Protein AF-A0A9N9XGE4-F1 (afdb_monomer)

Mean predicted aligned error: 11.26 Å

Solvent-accessible surface area (backbone atoms only — not comparable to full-atom values): 5711 Å² total; per-residue (Å²): 118,74,69,71,74,65,44,82,88,58,56,67,67,60,55,51,53,54,46,52,52,50,52,49,53,50,54,56,53,41,61,78,74,44,81,92,42,76,70,54,56,53,50,47,55,53,49,53,53,55,50,50,35,59,72,70,65,57,56,82,85,69,70,72,53,75,66,59,55,34,55,74,71,68,48,69,70,84,79,83,65,87,80,78,75,83,84,85,131

Organism: Diabrotica balteata (NCBI:txid107213)

Foldseek 3Di:
DVVVLPDPPDDLVVVLVVVVVVLVVVVVVCVVPHDDDVVVVVVSVVVSLVVLCSSVVPDVVVVDDSCVSCVVSVNDPPDDDVVPPPPDD

Secondary structure (DSSP, 8-state):
-HHHHH-TTS-HHHHHHHHHHHHHHHHHHHHHHS---HHHHHHHHHHHHHHHHHHTT--GGG---HHHHHHHHT---SSSSTTSS----

Structure (mmCIF, N/CA/C/O backbone):
data_AF-A0A9N9XGE4-F1
#
_entry.id   AF-A0A9N9XGE4-F1
#
loop_
_atom_site.group_PDB
_atom_site.id
_atom_site.type_symbol
_atom_site.label_atom_id
_atom_site.label_alt_id
_atom_site.label_comp_id
_atom_site.label_asym_id
_atom_site.label_entity_id
_atom_site.label_seq_id
_atom_site.pdbx_PDB_ins_code
_atom_site.Cartn_x
_atom_site.Cartn_y
_atom_site.Cartn_z
_atom_site.occupancy
_atom_site.B_iso_or_equiv
_atom_site.auth_seq_id
_atom_site.auth_comp_id
_atom_site.auth_asym_id
_atom_site.auth_atom_id
_atom_site.pdbx_PDB_model_num
ATOM 1 N N . ME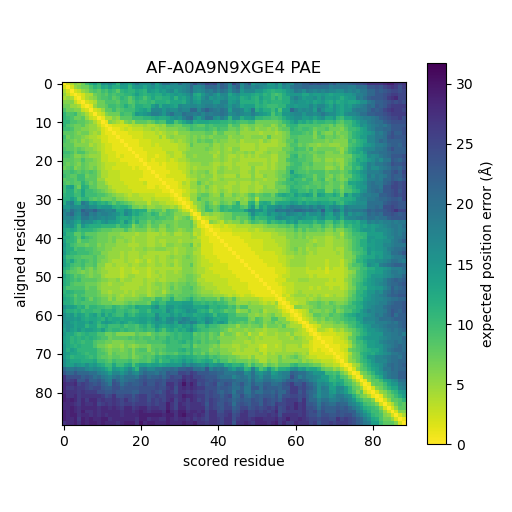T A 1 1 ? 7.004 -7.368 12.067 1.00 46.94 1 MET A N 1
ATOM 2 C CA . MET A 1 1 ? 6.169 -6.820 10.970 1.00 46.94 1 MET A CA 1
ATOM 3 C C . MET A 1 1 ? 4.661 -6.823 11.252 1.00 46.94 1 MET A C 1
ATOM 5 O O . MET A 1 1 ? 4.048 -5.770 11.154 1.00 46.94 1 MET A O 1
ATOM 9 N N . ALA A 1 2 ? 4.034 -7.942 11.651 1.00 52.94 2 ALA A N 1
ATOM 10 C CA . ALA A 1 2 ? 2.566 -8.022 11.794 1.00 52.94 2 ALA A CA 1
ATOM 11 C C . ALA A 1 2 ? 1.938 -7.112 12.878 1.00 52.94 2 ALA A C 1
ATOM 13 O O . ALA A 1 2 ? 0.786 -6.708 12.734 1.00 52.94 2 ALA A O 1
ATOM 14 N N . LYS A 1 3 ? 2.676 -6.768 13.948 1.00 57.53 3 LYS A N 1
ATOM 15 C CA . LYS A 1 3 ? 2.178 -5.885 15.024 1.00 57.53 3 LYS A CA 1
ATOM 16 C C . LYS A 1 3 ? 2.008 -4.425 14.578 1.00 57.53 3 LYS A C 1
ATOM 18 O O . LYS A 1 3 ? 1.069 -3.772 15.014 1.00 57.53 3 LYS A O 1
ATOM 23 N N . LEU A 1 4 ? 2.862 -3.940 13.673 1.00 59.81 4 LEU A N 1
ATOM 24 C CA . LEU A 1 4 ? 2.870 -2.540 13.229 1.00 59.81 4 LEU A CA 1
ATOM 25 C C . LEU A 1 4 ? 1.652 -2.221 12.346 1.00 59.81 4 LEU A C 1
ATOM 27 O O . LEU A 1 4 ? 0.964 -1.228 12.557 1.00 59.81 4 LEU A O 1
ATOM 31 N N . PHE A 1 5 ? 1.303 -3.129 11.431 1.00 58.22 5 PHE A N 1
ATOM 32 C CA . PHE A 1 5 ? 0.124 -2.975 10.572 1.00 58.22 5 PHE A CA 1
ATOM 33 C C . PHE A 1 5 ? -1.208 -3.237 11.301 1.00 58.22 5 PHE A C 1
ATOM 35 O O . PHE A 1 5 ? -2.230 -2.670 10.911 1.00 58.22 5 PHE A O 1
ATOM 42 N N . LYS A 1 6 ? -1.203 -4.044 12.377 1.00 60.66 6 LYS A N 1
ATOM 43 C CA . LYS A 1 6 ? -2.398 -4.368 13.185 1.00 60.66 6 LYS A CA 1
ATOM 44 C C . LYS A 1 6 ? -2.841 -3.259 14.145 1.00 60.66 6 LYS A C 1
ATOM 46 O O . LYS A 1 6 ? -3.995 -3.276 14.562 1.00 60.66 6 LYS A O 1
ATOM 51 N N . ASN A 1 7 ? -1.967 -2.316 14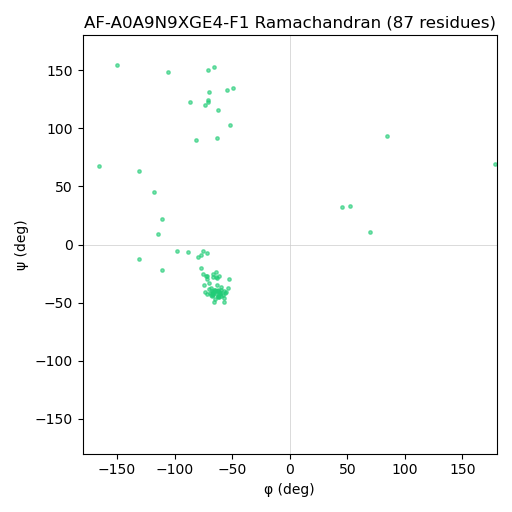.499 1.00 65.06 7 ASN A N 1
ATOM 52 C CA . ASN A 1 7 ? -2.314 -1.257 15.448 1.00 65.06 7 ASN A CA 1
ATOM 53 C C . ASN A 1 7 ? -3.294 -0.245 14.832 1.00 65.06 7 ASN A C 1
ATOM 55 O O . ASN A 1 7 ? -3.001 0.363 13.801 1.00 65.06 7 ASN A O 1
ATOM 59 N N . HIS A 1 8 ? -4.450 -0.061 15.476 1.00 64.38 8 HIS A N 1
ATOM 60 C CA . HIS A 1 8 ? -5.493 0.893 15.073 1.00 64.38 8 HIS A CA 1
ATOM 61 C C . HIS A 1 8 ? -5.089 2.356 15.330 1.00 64.38 8 HIS A C 1
ATOM 63 O O . HIS A 1 8 ? -5.513 3.239 14.599 1.00 64.38 8 HIS A O 1
ATOM 69 N N . ASN A 1 9 ? -4.221 2.605 16.319 1.00 63.72 9 ASN A N 1
ATOM 70 C CA . ASN A 1 9 ? -3.792 3.957 16.710 1.00 63.72 9 ASN A CA 1
ATOM 71 C C . ASN A 1 9 ? -2.765 4.610 15.774 1.00 63.72 9 ASN A C 1
ATOM 73 O O . ASN A 1 9 ? -2.441 5.779 15.956 1.00 63.72 9 ASN A O 1
ATOM 77 N N . LEU A 1 10 ? -2.205 3.873 14.813 1.00 66.62 10 LEU A N 1
ATOM 78 C CA . LEU A 1 10 ? -1.236 4.440 13.878 1.00 66.62 10 LEU A CA 1
ATOM 79 C C . LEU A 1 10 ? -1.972 5.059 12.694 1.00 66.62 10 LEU A C 1
ATOM 81 O O . LEU A 1 10 ? -2.706 4.353 11.997 1.00 66.62 10 LEU A O 1
ATOM 85 N N . ASN A 1 11 ? -1.726 6.354 12.473 1.00 73.00 11 ASN A N 1
ATOM 86 C CA . ASN A 1 11 ? -2.274 7.119 11.359 1.00 73.00 11 ASN A CA 1
ATOM 87 C C . ASN A 1 11 ? -2.056 6.362 10.033 1.00 73.00 11 ASN A C 1
ATOM 89 O O . ASN A 1 11 ? -0.970 5.828 9.778 1.00 73.00 11 ASN A O 1
ATOM 93 N N . LEU A 1 12 ? -3.101 6.301 9.203 1.00 75.31 12 LEU A N 1
ATOM 94 C CA . LEU A 1 12 ? -3.079 5.647 7.892 1.00 75.31 12 LEU A CA 1
ATOM 95 C C . LEU A 1 12 ? -1.929 6.178 7.032 1.00 75.31 12 LEU A C 1
ATOM 97 O O . LEU A 1 12 ? -1.244 5.400 6.374 1.00 75.31 12 LEU A O 1
ATOM 101 N N . GLU A 1 13 ? -1.657 7.474 7.128 1.00 75.12 13 GLU A N 1
ATOM 102 C CA . GLU A 1 13 ? -0.580 8.158 6.417 1.00 75.12 13 GLU A CA 1
ATOM 103 C C . GLU A 1 13 ? 0.814 7.609 6.763 1.00 75.12 13 GLU A C 1
ATOM 105 O O . GLU A 1 13 ? 1.618 7.339 5.873 1.00 75.12 13 GLU A O 1
ATOM 110 N N . ILE A 1 14 ? 1.079 7.321 8.044 1.00 79.81 14 ILE A N 1
ATOM 111 C CA . ILE A 1 14 ? 2.350 6.723 8.491 1.00 79.81 14 ILE A CA 1
ATOM 112 C C . ILE A 1 14 ? 2.500 5.315 7.909 1.00 79.81 14 ILE A C 1
ATOM 114 O O . ILE A 1 14 ? 3.580 4.929 7.459 1.00 79.81 14 ILE A O 1
ATOM 118 N N . LYS A 1 15 ? 1.411 4.539 7.871 1.00 78.12 15 LYS A N 1
ATOM 119 C CA . LYS A 1 15 ? 1.425 3.194 7.281 1.00 78.12 15 LYS A CA 1
ATOM 120 C C . LYS A 1 15 ? 1.673 3.245 5.772 1.00 78.12 15 LYS A C 1
ATOM 122 O O . LYS A 1 15 ? 2.413 2.411 5.261 1.00 78.12 15 LYS A O 1
ATOM 127 N N . VAL A 1 16 ? 1.094 4.222 5.073 1.00 80.62 16 VAL A N 1
ATOM 128 C CA . VAL A 1 16 ? 1.309 4.437 3.633 1.00 80.62 16 VAL A CA 1
ATOM 129 C C . VAL A 1 16 ? 2.743 4.893 3.351 1.00 80.62 16 VAL A C 1
ATOM 131 O O . VAL A 1 16 ? 3.370 4.372 2.430 1.00 80.62 16 VAL A O 1
ATOM 134 N N . SER A 1 17 ? 3.302 5.788 4.168 1.00 81.75 17 SER A N 1
ATOM 135 C CA . SER A 1 17 ? 4.697 6.231 4.048 1.00 81.75 17 SER A CA 1
ATOM 136 C C . SER A 1 17 ? 5.689 5.077 4.253 1.00 81.75 17 SER A C 1
ATOM 138 O O . SER A 1 17 ? 6.577 4.860 3.427 1.00 81.75 17 SER A O 1
ATOM 140 N N . LEU A 1 18 ? 5.473 4.243 5.279 1.00 82.56 18 LEU A N 1
ATOM 141 C CA . LEU A 1 18 ? 6.272 3.033 5.510 1.00 82.56 18 LEU A CA 1
ATOM 142 C C . LEU A 1 18 ? 6.198 2.050 4.339 1.00 82.56 18 LEU A C 1
ATOM 144 O O . LEU A 1 18 ? 7.205 1.442 3.979 1.00 82.56 18 LEU A O 1
ATOM 148 N N . LEU A 1 19 ? 5.022 1.897 3.726 1.00 81.81 19 LEU A N 1
ATOM 149 C CA . LEU A 1 19 ? 4.891 1.062 2.538 1.00 81.81 19 LEU A CA 1
ATOM 150 C C . LEU A 1 19 ? 5.638 1.603 1.346 1.00 81.81 19 LEU A C 1
ATOM 152 O O . LEU A 1 19 ? 6.269 0.826 0.638 1.00 81.81 19 LEU A O 1
ATOM 156 N N . ARG A 1 20 ? 5.582 2.916 1.136 1.00 83.19 20 ARG A N 1
ATOM 157 C CA . ARG A 1 20 ? 6.332 3.565 0.071 1.00 83.19 20 ARG A CA 1
ATOM 158 C C . ARG A 1 20 ? 7.825 3.273 0.229 1.00 83.19 20 ARG A C 1
ATOM 160 O O . ARG A 1 20 ? 8.452 2.841 -0.730 1.00 83.19 20 ARG A O 1
ATOM 167 N N . GLY A 1 21 ? 8.357 3.400 1.447 1.00 86.00 21 GLY A N 1
ATOM 168 C CA . GLY A 1 21 ? 9.742 3.034 1.759 1.00 86.00 21 GLY A CA 1
ATOM 169 C C . GLY A 1 21 ? 10.052 1.553 1.518 1.00 86.00 21 GLY A C 1
ATOM 170 O O . GLY A 1 21 ? 11.090 1.227 0.951 1.00 86.00 21 GLY A O 1
ATOM 171 N N . TYR A 1 22 ? 9.138 0.649 1.876 1.00 85.12 22 TYR A N 1
ATOM 172 C CA . TYR A 1 22 ? 9.317 -0.786 1.640 1.00 85.12 22 TYR A CA 1
ATOM 173 C C . TYR A 1 22 ? 9.316 -1.142 0.146 1.00 85.12 22 TYR A C 1
ATOM 175 O O . TYR A 1 22 ? 10.161 -1.908 -0.305 1.00 85.12 22 TYR A O 1
ATOM 183 N N . ILE A 1 23 ? 8.411 -0.543 -0.633 1.00 83.81 23 ILE A N 1
ATOM 184 C CA . ILE A 1 23 ? 8.347 -0.692 -2.093 1.00 83.81 23 ILE A CA 1
ATOM 185 C C . ILE A 1 23 ? 9.635 -0.174 -2.739 1.00 83.81 23 ILE A C 1
ATOM 187 O O . ILE A 1 23 ? 10.206 -0.868 -3.574 1.00 83.81 23 ILE A O 1
ATOM 191 N N . PHE A 1 24 ? 10.132 0.994 -2.319 1.00 80.25 24 PHE A N 1
ATOM 192 C CA . PHE A 1 24 ? 11.411 1.522 -2.801 1.00 80.25 24 PHE A CA 1
ATOM 193 C C . PHE A 1 24 ? 12.591 0.625 -2.434 1.00 80.25 24 PHE A C 1
ATOM 195 O O . PHE A 1 24 ? 13.458 0.406 -3.270 1.00 80.25 24 PHE A O 1
ATOM 202 N N . SER A 1 25 ? 12.607 0.061 -1.226 1.00 85.62 25 SER A N 1
ATOM 203 C CA . SER A 1 25 ? 13.646 -0.889 -0.822 1.00 85.62 25 SER A CA 1
ATOM 204 C C . SER A 1 25 ? 13.637 -2.152 -1.686 1.00 85.62 25 SER A C 1
ATOM 206 O O . SER A 1 25 ? 14.706 -2.646 -2.029 1.00 85.62 25 SER A O 1
ATOM 208 N N . ILE A 1 26 ? 12.456 -2.664 -2.049 1.00 83.69 26 ILE A N 1
ATOM 209 C CA . ILE A 1 26 ? 12.327 -3.809 -2.959 1.00 83.69 26 ILE A CA 1
ATOM 210 C C . ILE A 1 26 ? 12.819 -3.426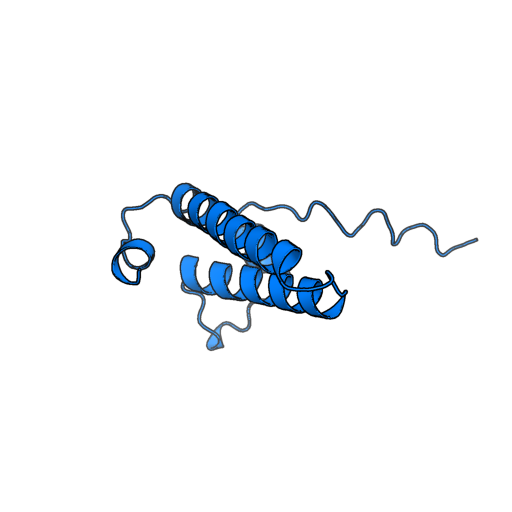 -4.355 1.00 83.69 26 ILE A C 1
ATOM 212 O O . ILE A 1 26 ? 13.650 -4.128 -4.913 1.00 83.69 26 ILE A O 1
ATOM 216 N N . LEU A 1 27 ? 12.353 -2.298 -4.896 1.00 82.25 27 LEU A N 1
ATOM 217 C CA . LEU A 1 27 ? 12.775 -1.794 -6.205 1.00 82.25 27 LEU A CA 1
ATOM 218 C C . LEU A 1 27 ? 14.293 -1.600 -6.302 1.00 82.25 27 LEU A C 1
ATOM 220 O O . LEU A 1 27 ? 14.892 -1.941 -7.317 1.00 82.25 27 LEU A O 1
ATOM 224 N N . TYR A 1 28 ? 14.902 -1.065 -5.244 1.00 83.62 28 TYR A N 1
ATOM 225 C CA . TYR A 1 28 ? 16.338 -0.823 -5.176 1.00 83.62 28 TYR A CA 1
ATOM 226 C C . TYR A 1 28 ? 17.140 -2.133 -5.146 1.00 83.62 28 TYR A C 1
ATOM 228 O O . TYR A 1 28 ? 18.150 -2.258 -5.826 1.00 83.62 28 TYR A O 1
ATOM 236 N N . TYR A 1 29 ? 16.663 -3.146 -4.422 1.00 83.88 29 TYR A N 1
ATOM 237 C CA . TYR A 1 29 ? 17.291 -4.469 -4.433 1.00 83.88 29 TYR A CA 1
ATOM 238 C C . TYR A 1 29 ? 17.123 -5.191 -5.782 1.00 83.88 29 TYR A C 1
ATOM 240 O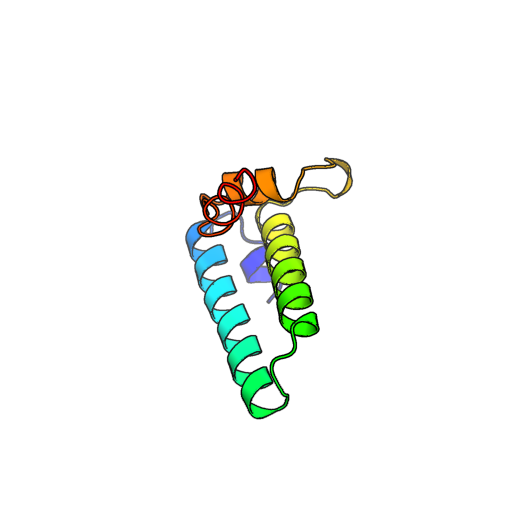 O . TYR A 1 29 ? 18.023 -5.877 -6.268 1.00 83.88 29 TYR A O 1
ATOM 248 N N . GLU A 1 30 ? 15.958 -5.029 -6.404 1.00 77.56 30 GLU A N 1
ATOM 249 C CA . GLU A 1 30 ? 15.631 -5.641 -7.689 1.00 77.56 30 GLU A CA 1
ATOM 250 C C . GLU A 1 30 ? 16.494 -5.081 -8.820 1.00 77.56 30 GLU A C 1
ATOM 252 O O . GLU A 1 30 ? 16.974 -5.868 -9.622 1.00 77.56 30 GLU A O 1
ATOM 257 N N . VAL A 1 31 ? 16.766 -3.771 -8.866 1.00 77.31 31 VAL A N 1
ATOM 258 C CA . VAL A 1 31 ? 17.648 -3.189 -9.899 1.00 77.31 31 VAL A CA 1
ATOM 259 C C . VAL A 1 31 ? 19.107 -3.645 -9.771 1.00 77.31 31 VAL A C 1
ATOM 261 O O . VAL A 1 31 ? 19.805 -3.736 -10.777 1.00 77.31 31 VAL A O 1
ATOM 264 N N . GLU A 1 32 ? 19.570 -3.977 -8.561 1.00 74.38 32 GLU A N 1
ATOM 265 C CA . GLU A 1 32 ? 20.903 -4.562 -8.345 1.00 74.38 32 GLU A CA 1
ATOM 266 C C . GLU A 1 32 ? 20.984 -6.021 -8.824 1.00 74.38 32 GLU A C 1
ATOM 268 O O . GLU A 1 32 ? 22.059 -6.496 -9.188 1.00 74.38 32 GLU A O 1
ATOM 273 N N . SER A 1 33 ? 19.851 -6.729 -8.830 1.00 72.62 33 SER A N 1
ATOM 274 C CA . SER A 1 33 ? 19.796 -8.185 -9.014 1.00 72.62 33 SER A CA 1
ATOM 275 C C . SER A 1 33 ? 19.182 -8.624 -10.356 1.00 72.62 33 SER A C 1
ATOM 277 O O . SER A 1 33 ? 19.439 -9.742 -10.803 1.00 72.62 33 SER A O 1
ATOM 279 N N . TRP A 1 34 ? 18.372 -7.776 -11.004 1.00 73.75 34 TRP A N 1
ATOM 280 C CA . TRP A 1 34 ? 17.547 -8.098 -12.177 1.00 73.75 34 TRP A CA 1
ATOM 281 C C . TRP A 1 34 ? 17.336 -6.892 -13.110 1.00 73.75 34 TRP A C 1
ATOM 283 O O . TRP A 1 34 ? 17.309 -5.734 -12.698 1.00 73.75 34 TRP A O 1
ATOM 293 N N . THR A 1 35 ? 17.087 -7.161 -14.395 1.00 72.25 35 THR A N 1
ATOM 294 C CA . THR A 1 35 ? 16.598 -6.154 -15.345 1.00 72.25 35 THR A CA 1
ATOM 295 C C . THR A 1 35 ? 15.124 -5.836 -15.081 1.00 72.25 35 THR A C 1
ATOM 297 O O . THR A 1 35 ? 14.252 -6.704 -15.189 1.00 72.25 35 THR A O 1
ATOM 300 N N . LEU A 1 36 ? 14.831 -4.567 -14.770 1.00 70.62 36 LEU A N 1
ATOM 301 C CA . LEU A 1 36 ? 13.472 -4.026 -14.654 1.00 70.62 36 LEU A CA 1
ATOM 302 C C . LEU A 1 36 ? 12.665 -4.356 -15.918 1.00 70.62 36 LEU A C 1
ATOM 304 O O . LEU A 1 36 ? 12.837 -3.751 -16.971 1.00 70.62 36 LEU A O 1
ATOM 308 N N . THR A 1 37 ? 11.794 -5.353 -15.802 1.00 80.62 37 THR A N 1
ATOM 309 C CA . THR A 1 37 ? 10.924 -5.821 -16.884 1.00 80.62 37 THR A CA 1
ATOM 310 C C . THR A 1 37 ? 9.499 -5.342 -16.610 1.00 80.62 37 THR A C 1
ATOM 312 O O . THR A 1 37 ? 9.077 -5.301 -15.454 1.00 80.62 37 THR A O 1
ATOM 315 N N . GLU A 1 38 ? 8.700 -5.068 -17.646 1.00 79.44 38 GLU A N 1
ATOM 316 C CA . GLU A 1 38 ? 7.282 -4.671 -17.504 1.00 79.44 38 GLU A CA 1
ATOM 317 C C . GLU A 1 38 ? 6.454 -5.642 -16.636 1.00 79.44 38 GLU A C 1
ATOM 319 O O . GLU A 1 38 ? 5.490 -5.261 -15.967 1.00 79.44 38 GLU A O 1
ATOM 324 N N . ALA A 1 39 ? 6.829 -6.925 -16.616 1.00 80.44 39 ALA A N 1
ATOM 325 C CA . ALA A 1 39 ? 6.207 -7.930 -15.760 1.00 80.44 39 ALA A CA 1
ATOM 326 C C . ALA A 1 39 ? 6.402 -7.634 -14.262 1.00 80.44 39 ALA A C 1
ATOM 328 O O . ALA A 1 39 ? 5.506 -7.902 -13.458 1.00 80.44 39 ALA A O 1
ATOM 329 N N . MET A 1 40 ? 7.552 -7.073 -13.887 1.00 80.56 40 MET A N 1
ATOM 330 C CA . MET A 1 40 ? 7.871 -6.710 -12.510 1.00 80.56 40 MET A CA 1
ATOM 331 C C . MET A 1 40 ? 7.087 -5.473 -12.074 1.00 80.56 40 MET A C 1
ATOM 333 O O . MET A 1 40 ? 6.511 -5.459 -10.989 1.00 80.56 40 MET A O 1
ATOM 337 N N . GLU A 1 41 ? 6.956 -4.486 -12.960 1.00 80.56 41 GLU A N 1
ATOM 338 C CA . GLU A 1 41 ? 6.141 -3.295 -12.712 1.00 80.56 41 GLU A CA 1
ATOM 339 C C . GLU A 1 41 ? 4.666 -3.659 -12.468 1.00 80.56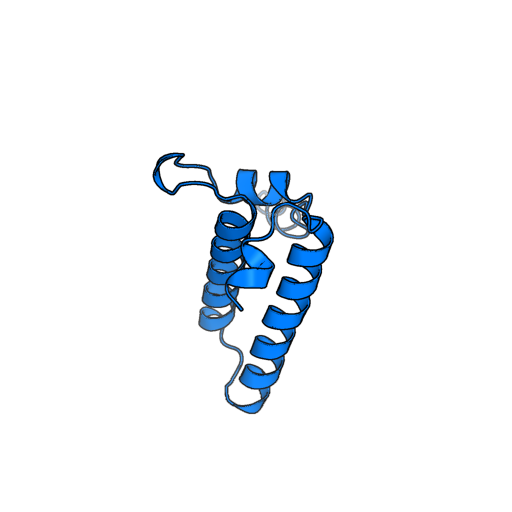 41 GLU A C 1
ATOM 341 O O . GLU A 1 41 ? 4.040 -3.185 -11.516 1.00 80.56 41 GLU A O 1
ATOM 346 N N . LYS A 1 42 ? 4.116 -4.587 -13.265 1.00 83.62 42 LYS A N 1
ATOM 347 C CA . LYS A 1 42 ? 2.754 -5.113 -13.063 1.00 83.62 42 LYS A CA 1
ATOM 348 C C . LYS A 1 42 ? 2.607 -5.841 -11.726 1.00 83.62 42 LYS A C 1
ATOM 350 O O . LYS A 1 42 ? 1.611 -5.637 -11.028 1.00 83.62 42 LYS A O 1
ATOM 355 N N . LYS A 1 43 ? 3.590 -6.665 -11.345 1.00 82.75 43 LYS A N 1
ATOM 356 C CA . LYS A 1 43 ? 3.605 -7.345 -10.038 1.00 82.75 43 LYS A CA 1
ATOM 357 C C . LYS A 1 43 ? 3.659 -6.344 -8.888 1.00 82.75 43 LYS A C 1
ATOM 359 O O . LYS A 1 43 ? 2.947 -6.523 -7.902 1.00 82.75 43 LYS A O 1
ATOM 364 N N . LEU A 1 44 ? 4.440 -5.278 -9.030 1.00 83.00 44 LEU A N 1
ATOM 365 C CA . LEU A 1 44 ? 4.574 -4.247 -8.011 1.00 83.00 44 LEU A CA 1
ATOM 366 C C . LEU A 1 44 ? 3.281 -3.450 -7.828 1.00 83.00 44 LEU A C 1
ATOM 368 O O . LEU A 1 44 ? 2.830 -3.280 -6.698 1.00 83.00 44 LEU A O 1
ATOM 372 N N . LYS A 1 45 ? 2.630 -3.053 -8.928 1.00 82.56 45 LYS A N 1
ATOM 373 C CA . LYS A 1 45 ? 1.309 -2.405 -8.902 1.00 82.56 45 LYS A CA 1
ATOM 374 C C . LYS A 1 45 ? 0.260 -3.289 -8.216 1.00 82.56 45 LYS A C 1
ATOM 376 O O . LYS A 1 45 ? -0.506 -2.819 -7.375 1.00 82.56 45 LYS A O 1
ATOM 381 N N . ALA A 1 46 ? 0.248 -4.590 -8.516 1.00 83.62 46 ALA A N 1
ATOM 382 C CA . ALA A 1 46 ? -0.643 -5.541 -7.848 1.00 83.62 46 ALA A CA 1
ATOM 383 C C . ALA A 1 46 ? -0.328 -5.683 -6.346 1.00 83.62 46 ALA A C 1
ATOM 385 O O . ALA A 1 46 ? -1.246 -5.765 -5.523 1.00 83.62 46 ALA A O 1
ATOM 386 N N . PHE A 1 47 ? 0.956 -5.676 -5.981 1.00 82.44 47 PHE A N 1
ATOM 387 C CA . PHE A 1 47 ? 1.406 -5.745 -4.595 1.00 82.44 47 PHE A CA 1
ATOM 388 C C . PHE A 1 47 ? 1.028 -4.488 -3.799 1.00 82.44 47 PHE A C 1
ATOM 390 O O . PHE A 1 47 ? 0.512 -4.613 -2.689 1.00 82.44 47 PHE A O 1
ATOM 397 N N . GLU A 1 48 ? 1.200 -3.295 -4.376 1.00 83.75 48 GLU A N 1
ATOM 398 C CA . GLU A 1 48 ? 0.799 -2.014 -3.779 1.00 83.75 48 GLU A CA 1
ATOM 399 C C . GLU A 1 48 ? -0.703 -2.016 -3.444 1.00 83.75 48 GLU A C 1
ATOM 401 O O . GLU A 1 48 ? -1.092 -1.771 -2.299 1.00 83.75 48 GLU A O 1
ATOM 406 N N . ILE A 1 49 ? -1.549 -2.420 -4.400 1.00 83.44 49 ILE A N 1
ATOM 407 C CA . ILE A 1 49 ? -3.003 -2.531 -4.204 1.00 83.44 49 ILE A CA 1
ATOM 408 C C . ILE A 1 49 ? -3.353 -3.561 -3.125 1.00 83.44 49 ILE A C 1
ATOM 410 O O . ILE A 1 49 ? -4.202 -3.297 -2.268 1.00 83.44 49 ILE A O 1
ATOM 414 N N . TRP A 1 50 ? -2.720 -4.738 -3.134 1.00 82.94 50 TRP A N 1
ATOM 415 C CA . TRP A 1 50 ? -2.952 -5.757 -2.107 1.00 82.94 50 TRP A CA 1
ATOM 416 C C . TRP A 1 50 ? -2.663 -5.216 -0.703 1.00 82.94 50 TRP A C 1
ATOM 418 O O . TRP A 1 50 ? -3.419 -5.457 0.245 1.00 82.94 50 TRP A O 1
ATOM 428 N N . LEU A 1 51 ? -1.600 -4.428 -0.573 1.00 79.69 51 LEU A N 1
ATOM 429 C CA . LEU A 1 51 ? -1.187 -3.869 0.701 1.00 79.69 51 LEU A CA 1
ATOM 430 C C . LEU A 1 51 ? -2.090 -2.725 1.171 1.00 79.69 51 LEU A C 1
ATOM 432 O O . LEU A 1 51 ? -2.423 -2.660 2.357 1.00 79.69 51 LEU A O 1
ATOM 436 N N . TYR A 1 52 ? -2.604 -1.917 0.246 1.00 81.12 52 TYR A N 1
ATOM 437 C CA . TYR A 1 52 ? -3.664 -0.947 0.518 1.00 81.12 52 TYR A CA 1
ATOM 438 C C . TYR A 1 52 ? -4.948 -1.593 1.031 1.00 81.12 52 TYR A C 1
ATOM 440 O O . TYR A 1 52 ? -5.482 -1.160 2.054 1.00 81.12 52 TYR A O 1
ATOM 448 N N . ARG A 1 53 ? -5.399 -2.695 0.420 1.00 82.12 53 ARG A N 1
ATOM 449 C CA . ARG A 1 53 ? -6.557 -3.452 0.930 1.00 82.12 53 ARG A CA 1
ATOM 450 C C . ARG A 1 53 ? -6.317 -3.961 2.348 1.00 82.12 53 ARG A C 1
ATOM 452 O O . ARG A 1 53 ? -7.228 -3.937 3.173 1.00 82.12 53 ARG A O 1
ATOM 459 N N . LYS A 1 54 ? -5.082 -4.365 2.655 1.00 79.94 54 LYS A N 1
ATOM 460 C CA . LYS A 1 54 ? -4.695 -4.849 3.984 1.00 79.94 54 LYS A CA 1
ATOM 461 C C . LYS A 1 54 ? -4.668 -3.742 5.039 1.00 79.94 54 LYS A C 1
ATOM 463 O O . LYS A 1 54 ? -5.104 -3.985 6.163 1.00 79.94 54 LYS A O 1
ATOM 468 N N . ILE A 1 55 ? -4.212 -2.538 4.684 1.00 78.00 55 ILE A N 1
ATOM 469 C CA . ILE A 1 55 ? -4.278 -1.352 5.555 1.00 78.00 55 ILE A CA 1
ATOM 470 C C . ILE A 1 55 ? -5.729 -0.952 5.822 1.00 78.00 55 ILE A C 1
ATOM 472 O O . ILE A 1 55 ? -6.093 -0.723 6.974 1.00 78.00 55 ILE A O 1
ATOM 476 N N . LEU A 1 56 ? -6.552 -0.902 4.773 1.00 78.06 56 LEU A N 1
ATOM 477 C CA . LEU A 1 56 ? -7.963 -0.522 4.862 1.00 78.06 56 LEU A CA 1
ATOM 478 C C . LEU A 1 56 ? -8.852 -1.630 5.449 1.00 78.06 56 LEU A C 1
ATOM 480 O O . LEU A 1 56 ? -10.035 -1.400 5.671 1.00 78.06 56 LEU A O 1
ATOM 484 N N . ARG A 1 57 ? -8.293 -2.825 5.698 1.00 77.38 57 ARG A N 1
ATOM 485 C CA . ARG A 1 57 ? -9.007 -4.030 6.161 1.00 77.38 57 ARG A CA 1
ATOM 486 C C . ARG A 1 57 ? -10.221 -4.377 5.291 1.00 77.38 57 ARG A C 1
ATOM 488 O O . ARG A 1 57 ? -11.202 -4.915 5.793 1.00 77.38 57 ARG A O 1
ATOM 495 N N . ILE A 1 58 ? -10.135 -4.093 3.993 1.00 76.69 58 ILE A N 1
ATOM 496 C CA . ILE A 1 58 ? -11.186 -4.412 3.026 1.00 76.69 58 ILE A CA 1
ATOM 497 C C . ILE A 1 58 ? -11.207 -5.922 2.831 1.00 76.69 58 ILE A C 1
ATOM 499 O O . ILE A 1 58 ? -10.186 -6.519 2.466 1.00 76.69 58 ILE A O 1
ATOM 503 N N . SER A 1 59 ? -12.366 -6.536 3.056 1.00 71.75 59 SER A N 1
ATOM 504 C CA . SER A 1 59 ? -12.530 -7.953 2.774 1.00 71.75 59 SER A CA 1
ATOM 505 C C . SER A 1 59 ? -12.547 -8.179 1.264 1.00 71.75 59 SER A C 1
ATOM 507 O O . SER A 1 59 ? -12.997 -7.338 0.482 1.00 71.75 59 SER A O 1
ATOM 509 N N . TRP A 1 60 ? -12.082 -9.345 0.821 1.00 67.38 60 TRP A N 1
ATOM 510 C CA . TRP A 1 60 ? -12.257 -9.743 -0.577 1.00 67.38 60 TRP A CA 1
ATOM 511 C C . TRP A 1 60 ? -13.747 -9.926 -0.929 1.00 67.38 60 TRP A C 1
ATOM 513 O O . TRP A 1 60 ? -14.140 -9.732 -2.078 1.00 67.38 60 TRP A O 1
ATOM 523 N N . THR A 1 61 ? -14.588 -10.194 0.078 1.00 70.44 61 THR A N 1
ATOM 524 C CA . THR A 1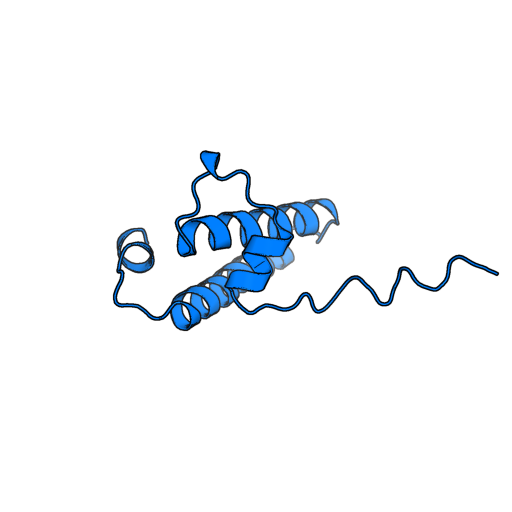 61 ? -16.052 -10.294 -0.038 1.00 70.44 61 THR A CA 1
ATOM 525 C C . THR A 1 61 ? -16.710 -8.981 -0.457 1.00 70.44 61 THR A C 1
ATOM 527 O O . THR A 1 61 ? -17.727 -9.012 -1.142 1.00 70.44 61 THR A O 1
ATOM 530 N N . ASP A 1 62 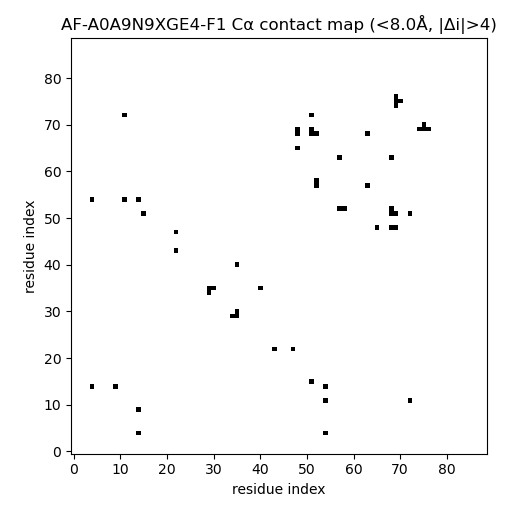? -16.109 -7.837 -0.118 1.00 73.94 62 ASP A N 1
ATOM 531 C CA . ASP A 1 62 ? -16.695 -6.521 -0.392 1.00 73.94 62 ASP A CA 1
ATOM 532 C C . ASP A 1 62 ? -16.649 -6.156 -1.891 1.00 73.94 62 ASP A C 1
ATOM 534 O O . ASP A 1 62 ? -17.205 -5.138 -2.291 1.00 73.94 62 ASP A O 1
ATOM 538 N N . LYS A 1 63 ? -15.973 -6.963 -2.735 1.00 72.12 63 LYS A N 1
ATOM 539 C CA . LYS A 1 63 ? -15.838 -6.781 -4.200 1.00 72.12 63 LYS A CA 1
ATOM 540 C C . LYS A 1 63 ? -15.499 -5.342 -4.630 1.00 72.12 63 LYS A C 1
ATOM 542 O O . LYS A 1 63 ? -15.861 -4.891 -5.712 1.00 72.12 63 LYS A O 1
ATOM 547 N N . ILE A 1 64 ? -14.755 -4.630 -3.787 1.00 76.06 64 ILE A N 1
ATOM 548 C CA . ILE A 1 64 ? -14.374 -3.231 -4.006 1.00 76.06 64 ILE A CA 1
ATOM 549 C C . ILE A 1 64 ? -13.361 -3.146 -5.156 1.00 76.06 64 ILE A C 1
ATOM 551 O O . ILE A 1 64 ? -12.370 -3.891 -5.160 1.00 76.06 64 ILE A O 1
ATOM 555 N N . THR A 1 65 ? -13.596 -2.245 -6.114 1.00 80.44 65 THR A N 1
ATOM 556 C CA . THR A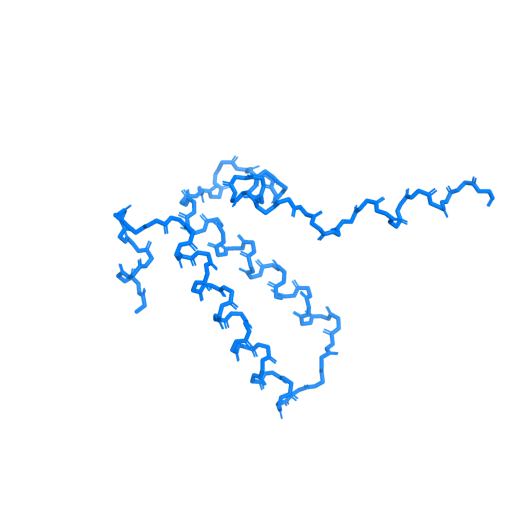 1 65 ? -12.707 -2.007 -7.261 1.00 80.44 65 THR A CA 1
ATOM 557 C C . THR A 1 65 ? -11.362 -1.435 -6.811 1.00 80.44 65 THR A C 1
ATOM 559 O O . THR A 1 65 ? -11.257 -0.763 -5.789 1.00 80.44 65 THR A O 1
ATOM 562 N N . ASN A 1 66 ? -10.292 -1.672 -7.571 1.00 77.31 66 ASN A N 1
ATOM 563 C CA . ASN A 1 66 ? -8.973 -1.127 -7.218 1.00 77.31 66 ASN A CA 1
ATOM 564 C C . ASN A 1 66 ? -8.962 0.414 -7.196 1.00 77.31 66 ASN A C 1
ATOM 566 O O . ASN A 1 66 ? -8.211 1.020 -6.443 1.00 77.31 66 ASN A O 1
ATOM 570 N N . GLU A 1 67 ? -9.839 1.041 -7.976 1.00 75.25 67 GLU A N 1
ATOM 571 C CA . GLU A 1 67 ? -9.974 2.497 -8.079 1.00 75.25 67 GLU A CA 1
ATOM 572 C C . GLU A 1 67 ? -10.542 3.111 -6.798 1.00 75.25 67 GLU A C 1
ATOM 574 O O . GLU A 1 67 ? -10.032 4.109 -6.294 1.00 75.25 67 GLU A O 1
ATOM 579 N N . THR A 1 68 ? -11.547 2.460 -6.213 1.00 77.69 68 THR A N 1
ATOM 580 C CA . THR A 1 68 ? -12.162 2.900 -4.955 1.00 77.69 68 THR A CA 1
ATOM 581 C C . THR A 1 68 ? -11.237 2.678 -3.754 1.00 77.69 68 THR A C 1
ATOM 583 O O . THR A 1 68 ? -11.261 3.464 -2.808 1.00 77.69 68 THR A O 1
ATOM 586 N N . VAL A 1 69 ? -10.358 1.666 -3.801 1.00 78.12 69 VAL A N 1
ATOM 587 C CA . VAL A 1 69 ? -9.279 1.468 -2.810 1.00 78.12 69 VAL A CA 1
ATOM 588 C C . VAL A 1 69 ? -8.293 2.641 -2.824 1.00 78.12 69 VAL A C 1
ATOM 590 O O . VAL A 1 69 ? -7.926 3.137 -1.759 1.00 78.12 69 VAL A O 1
ATOM 593 N N . LEU A 1 70 ? -7.887 3.098 -4.012 1.00 76.38 70 LEU A N 1
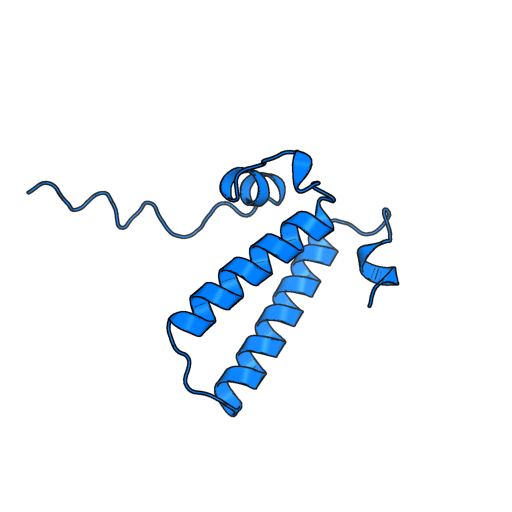ATOM 594 C CA . LEU A 1 70 ? -6.948 4.214 -4.176 1.00 76.38 70 LEU A CA 1
ATOM 595 C C . LEU A 1 70 ? -7.562 5.548 -3.731 1.00 76.38 70 LEU A C 1
ATOM 597 O O . LEU A 1 70 ? -6.937 6.274 -2.956 1.00 76.38 70 LEU A O 1
ATOM 601 N N . GLN A 1 71 ? -8.821 5.807 -4.106 1.00 76.88 71 GLN A N 1
ATOM 602 C CA . GLN A 1 71 ? -9.577 6.975 -3.634 1.00 76.88 71 GLN A CA 1
ATOM 603 C C . GLN A 1 71 ? -9.637 7.047 -2.104 1.00 76.88 71 GLN A C 1
ATOM 605 O O . GLN A 1 71 ? -9.470 8.115 -1.524 1.00 76.88 71 GLN A O 1
ATOM 610 N N . ARG A 1 72 ? -9.822 5.906 -1.427 1.00 74.00 72 ARG A N 1
ATOM 611 C CA . ARG A 1 72 ? -9.905 5.849 0.042 1.00 74.00 72 ARG A CA 1
ATOM 612 C C . ARG A 1 72 ? -8.594 6.210 0.745 1.00 74.00 72 ARG A C 1
ATOM 614 O O . ARG A 1 72 ? -8.624 6.606 1.905 1.00 74.00 72 ARG A O 1
ATOM 621 N N . ILE A 1 73 ? -7.460 6.031 0.070 1.00 72.19 73 ILE A N 1
ATOM 622 C CA . ILE A 1 73 ? -6.124 6.369 0.583 1.00 72.19 73 ILE A CA 1
ATOM 623 C C . ILE A 1 73 ? -5.746 7.819 0.263 1.00 72.19 73 ILE A C 1
ATOM 625 O O . ILE A 1 73 ? -4.734 8.307 0.755 1.00 72.19 73 ILE A O 1
ATOM 629 N N . GLY A 1 74 ? -6.561 8.529 -0.524 1.00 68.50 74 GLY A N 1
ATOM 630 C CA . GLY A 1 74 ? -6.250 9.889 -0.959 1.00 68.50 74 GLY A CA 1
ATOM 631 C C . GLY A 1 74 ? -5.096 9.945 -1.962 1.00 68.50 74 GLY A C 1
ATOM 632 O O . GLY A 1 74 ? -4.619 11.028 -2.277 1.00 68.50 74 GLY A O 1
ATOM 633 N N . LYS A 1 75 ? -4.652 8.793 -2.488 1.00 61.34 75 LYS A N 1
ATOM 634 C CA . LYS A 1 75 ? -3.828 8.755 -3.693 1.00 61.34 75 LYS A CA 1
ATOM 635 C C . LYS A 1 75 ? -4.773 8.872 -4.879 1.00 61.34 75 LYS A C 1
ATOM 637 O O . LYS A 1 75 ? -5.286 7.876 -5.391 1.00 61.34 75 LYS A O 1
ATOM 642 N N . GLU A 1 76 ? -5.026 10.106 -5.291 1.00 49.97 76 GLU A N 1
ATOM 643 C CA . GLU A 1 76 ? -5.473 10.354 -6.651 1.00 49.97 76 GLU A CA 1
ATOM 644 C C . GLU A 1 76 ? -4.445 9.714 -7.592 1.00 49.97 76 GLU A C 1
ATOM 646 O O . GLU A 1 76 ? -3.236 9.790 -7.357 1.00 49.97 76 GLU A O 1
ATOM 651 N N . ARG A 1 77 ? -4.925 8.970 -8.590 1.00 51.31 77 ARG A N 1
ATOM 652 C CA . ARG A 1 77 ? -4.063 8.414 -9.628 1.00 51.31 77 ARG A CA 1
ATOM 653 C C . ARG A 1 77 ? -3.430 9.583 -10.381 1.00 51.31 77 ARG A C 1
ATOM 655 O O . ARG A 1 77 ? -4.002 10.050 -11.359 1.00 51.31 77 ARG A O 1
ATOM 662 N N . GLU A 1 78 ? -2.255 10.038 -9.965 1.00 53.28 78 GLU A N 1
ATOM 663 C CA . GLU A 1 78 ? -1.326 10.568 -10.952 1.00 53.28 78 GLU A CA 1
ATOM 664 C C . GLU A 1 78 ? -1.006 9.386 -11.871 1.00 53.28 78 GLU A C 1
ATOM 666 O O . GLU A 1 78 ? -0.509 8.358 -11.420 1.00 53.28 78 GLU A O 1
ATOM 671 N N . GLU A 1 79 ? -1.401 9.530 -13.137 1.00 50.12 79 GLU A N 1
ATOM 672 C CA . GLU A 1 79 ? -1.337 8.539 -14.216 1.00 50.12 79 GLU A CA 1
ATOM 673 C C . GLU A 1 79 ? -2.528 7.555 -14.266 1.00 50.12 79 GLU A C 1
ATOM 675 O O . GLU A 1 79 ? -2.563 6.505 -13.628 1.00 50.12 79 GLU A O 1
ATOM 680 N N . ILE A 1 80 ? -3.556 7.885 -15.059 1.00 45.28 80 ILE A N 1
ATOM 681 C CA . ILE A 1 80 ? -3.773 7.380 -16.440 1.00 45.28 80 ILE A CA 1
ATOM 682 C C . ILE A 1 80 ? -5.102 7.983 -16.962 1.00 45.28 80 ILE A C 1
ATOM 684 O O . ILE A 1 80 ? -6.101 7.294 -17.151 1.00 45.28 80 ILE A O 1
ATOM 688 N N . THR A 1 81 ? -5.139 9.292 -17.211 1.00 38.59 81 THR A N 1
ATOM 689 C CA . THR A 1 81 ? -6.172 9.897 -18.085 1.00 38.59 81 THR A CA 1
ATOM 690 C C . THR A 1 81 ? -5.593 10.831 -19.144 1.00 38.59 81 THR A C 1
ATOM 692 O O . THR A 1 81 ? -6.273 11.108 -20.125 1.00 38.59 81 THR A O 1
ATOM 695 N N . LEU A 1 82 ? -4.315 11.223 -19.060 1.00 44.56 82 LEU A N 1
ATOM 696 C CA . LEU A 1 82 ? -3.687 12.053 -20.098 1.00 44.56 82 LEU A CA 1
ATOM 697 C C . LEU A 1 82 ? -3.228 11.276 -21.346 1.00 44.56 82 LEU A C 1
ATOM 699 O O . LEU A 1 82 ? -2.931 11.902 -22.356 1.00 44.56 82 LEU A O 1
ATOM 703 N N . HIS A 1 83 ? -3.213 9.936 -21.335 1.00 43.34 83 HIS A N 1
ATOM 704 C CA . HIS A 1 83 ? -2.852 9.151 -22.530 1.00 43.34 83 HIS A CA 1
ATOM 705 C C . HIS A 1 83 ? -4.056 8.630 -23.334 1.00 43.34 83 HIS A C 1
ATOM 707 O O . HIS A 1 83 ? -3.872 8.079 -24.414 1.00 43.34 83 HIS A O 1
ATOM 713 N N . ASN A 1 84 ? -5.292 8.811 -22.852 1.00 40.66 84 ASN A N 1
ATOM 714 C CA . ASN A 1 84 ? -6.482 8.261 -23.516 1.00 40.66 84 ASN A CA 1
ATOM 715 C C . ASN A 1 84 ? -7.396 9.319 -24.158 1.00 40.66 84 ASN A C 1
ATOM 717 O O . ASN A 1 84 ? -8.560 9.034 -24.406 1.00 40.66 84 ASN A O 1
ATOM 721 N N . ASN A 1 85 ? -6.859 10.510 -24.457 1.00 38.12 85 ASN A N 1
ATOM 722 C CA . ASN A 1 85 ? -7.556 11.558 -25.218 1.00 38.12 85 ASN A CA 1
ATOM 723 C C . ASN A 1 85 ? -6.936 11.869 -26.594 1.00 38.12 85 ASN A C 1
ATOM 725 O O . ASN A 1 85 ? -7.404 12.780 -27.265 1.00 38.12 85 ASN A O 1
ATOM 729 N N . ASN A 1 86 ? -5.961 11.084 -27.071 1.00 40.62 86 ASN A N 1
ATOM 730 C CA . ASN A 1 86 ? -5.365 11.274 -28.404 1.00 40.62 86 ASN A CA 1
ATOM 731 C C . ASN A 1 86 ? -5.584 10.059 -29.317 1.00 40.62 86 ASN A C 1
ATOM 733 O O . ASN A 1 86 ? -4.669 9.590 -29.990 1.00 40.62 86 ASN A O 1
ATOM 737 N N . LYS A 1 87 ? -6.810 9.532 -29.335 1.00 46.78 87 LYS A N 1
ATOM 738 C CA . LYS A 1 87 ? -7.248 8.550 -30.334 1.00 46.78 87 LYS A CA 1
ATOM 739 C C . LYS A 1 87 ? -8.587 8.975 -30.928 1.00 46.78 87 LYS A C 1
ATOM 741 O O . LYS A 1 87 ? -9.602 8.323 -30.719 1.00 46.78 87 LYS A O 1
ATOM 746 N N . SER A 1 88 ? -8.586 10.126 -31.597 1.00 41.94 88 SER A N 1
ATOM 747 C CA . SER A 1 88 ? -9.624 10.580 -32.537 1.00 41.94 88 SER A CA 1
ATOM 748 C C . SER A 1 88 ? -9.100 11.770 -33.349 1.00 41.94 88 SER A C 1
ATOM 750 O O . SER A 1 88 ? -9.570 12.886 -33.159 1.00 41.94 88 SER A O 1
ATOM 752 N N . ILE A 1 89 ? -8.102 11.525 -34.206 1.00 38.38 89 ILE A N 1
ATOM 753 C CA . ILE A 1 89 ? -7.971 12.103 -35.558 1.00 38.38 89 ILE A CA 1
ATOM 754 C C . ILE A 1 89 ? -7.392 10.994 -36.435 1.00 38.38 89 ILE A C 1
ATOM 756 O O . ILE A 1 89 ? -6.426 10.349 -35.964 1.00 38.38 89 ILE A O 1
#

Radius of gyration: 15.66 Å; Cα contacts (8 Å, |Δi|>4): 28; chains: 1; bounding box: 38×22×52 Å

Sequence (89 aa):
MAKLFKNHNLNLEIKVSLLRGYIFSILYYEVESWTLTEAMEKKLKAFEIWLYRKILRISWTDKITNETVLQRIGKEREEITLHNNNKSI

pLDDT: mean 70.96, std 13.81, range [38.12, 86.0]